Protein AF-A0A8J6Y0T7-F1 (afdb_monomer)

Secondary structure (DSSP, 8-state):
-HHHHHHHHHHHHHHHHHHHHHHHHHH-TTHHHHHHHHHHHHHHHHHHHHHSS-------S-------TTSPP-PPP-SEEEGGGS-TTTHHHHHHHHHHHHHHTT-SEEEEE---TTSHHHHHHHHHHTT-TTEEEEEEPPGGGTGGGEEEEEEPPP------

Foldseek 3Di:
DVVVVVVVVVVVLVVVCVVCVVVQVVVDDVVVVVVVVVVVVVVVVVVVVVVVPDPPDDDPDDDPDPPDPPDPDDDDQDLEDECPVDDLVCVLVVLLVSLVVCLVVVPQKHKYQQADPVCPSLVVSVVSLVPDPQFPDKDADPVVVHGSRMMMTGGDHDPPPPDD

Mean predicted aligned error: 17.26 Å

Solvent-accessible surface area (backbone atoms only — not comparable to full-atom values): 9998 Å² total; per-residue (Å²): 116,73,67,59,59,56,53,56,55,55,51,54,53,55,49,51,52,61,70,45,48,73,62,44,72,77,73,41,80,72,66,52,55,59,55,53,52,51,52,50,51,54,50,51,51,53,50,49,65,65,62,74,73,68,85,82,72,89,75,92,70,93,78,98,74,79,77,58,90,84,57,82,80,79,78,78,87,62,62,53,48,70,49,78,84,49,59,82,85,51,45,64,61,52,51,52,56,49,52,55,53,35,37,72,74,62,44,54,56,37,36,45,31,47,47,50,88,93,40,67,57,42,54,52,51,52,57,50,51,77,70,36,88,58,44,76,50,70,48,64,24,56,76,93,72,48,16,73,19,16,38,33,36,31,40,46,80,66,84,76,80,81,78,126

Nearest PDB structures (foldseek):
  4od6-assembly1_A  TM=9.409E-01  e=3.134E-08  Deinococcus radiodurans R1 = ATCC 13939 = DSM 20539
  2zqe-assembly1_A  TM=9.532E-01  e=7.141E-08  Thermus thermophilus HB8
  8r55-assembly1_z  TM=8.138E-01  e=7.599E-06  Bacillus subtilis
  7qgr-assembly1_v  TM=9.128E-01  e=9.277E-04  Escherichia coli
  8qpp-assembly1_W  TM=7.603E-01  e=8.396E-05  Bacillus subtilis

Radius of gyration: 31.5 Å; Cα contacts (8 Å, |Δi|>4): 145; chains: 1; bounding box: 65×53×76 Å

Sequence (164 aa):
MRFAYVATKAGVFVIAAIATWPLARVIGPNAWIGLGVFGLVLTVLTVSVLSAGSTTVTKEAEDEDEPDPTQPFKIEVEDSIDLHSFPPRDVPDVVDAYLEEAVEKGFSEVRLIHGRGIGVQRDRVQNLLARHSLVSGFHDAPPDRGGWGATVAYLKPRPTNSHE

pLDDT: mean 78.9, std 18.77, range [36.12, 98.75]

Structure (mmCIF, N/CA/C/O backbone):
data_AF-A0A8J6Y0T7-F1
#
_entry.id   AF-A0A8J6Y0T7-F1
#
loop_
_atom_site.group_PDB
_atom_site.id
_atom_site.type_symbol
_atom_site.label_atom_id
_atom_site.label_alt_id
_atom_site.label_comp_id
_atom_site.label_asym_id
_atom_site.label_entity_id
_atom_site.label_seq_id
_atom_site.pdbx_PDB_ins_code
_atom_site.Cartn_x
_atom_site.Cartn_y
_atom_site.Cartn_z
_atom_site.occupancy
_atom_site.B_iso_or_equiv
_atom_site.auth_seq_id
_atom_site.auth_comp_id
_atom_site.auth_asym_id
_atom_site.auth_atom_id
_atom_site.pdbx_PDB_model_num
ATOM 1 N N . MET A 1 1 ? 38.931 24.389 -4.873 1.00 51.47 1 MET A N 1
ATOM 2 C CA . MET A 1 1 ? 38.390 23.664 -6.052 1.00 51.47 1 MET A CA 1
ATOM 3 C C . MET A 1 1 ? 37.942 24.583 -7.199 1.00 51.47 1 MET A C 1
ATOM 5 O O . MET A 1 1 ? 38.201 24.242 -8.342 1.00 51.47 1 MET A O 1
ATOM 9 N N . ARG A 1 2 ? 37.352 25.765 -6.945 1.00 54.34 2 ARG A N 1
ATOM 10 C CA . ARG A 1 2 ? 36.848 26.679 -8.000 1.00 54.34 2 ARG A CA 1
ATOM 11 C C . ARG A 1 2 ? 37.927 27.370 -8.863 1.00 54.34 2 ARG A C 1
ATOM 13 O O . ARG A 1 2 ? 37.712 27.556 -10.052 1.00 54.34 2 ARG A O 1
ATOM 20 N N . PHE A 1 3 ? 39.109 27.667 -8.312 1.00 50.94 3 PHE A N 1
ATOM 21 C CA . PHE A 1 3 ? 40.216 28.281 -9.071 1.00 50.94 3 PHE A CA 1
ATOM 22 C C . PHE A 1 3 ? 40.904 27.325 -10.059 1.00 50.94 3 PHE A C 1
ATOM 24 O O . PHE A 1 3 ? 41.333 27.749 -11.129 1.00 50.94 3 PHE A O 1
ATOM 31 N N . ALA A 1 4 ? 40.961 26.029 -9.735 1.00 48.97 4 ALA A N 1
ATOM 32 C CA . ALA A 1 4 ? 41.572 25.025 -10.605 1.00 48.97 4 ALA A CA 1
ATOM 33 C C . ALA A 1 4 ? 40.788 24.873 -11.921 1.00 48.97 4 ALA A C 1
ATOM 35 O O . ALA A 1 4 ? 41.386 24.843 -12.988 1.00 48.97 4 ALA A O 1
ATOM 36 N N . TYR A 1 5 ? 39.452 24.889 -11.856 1.00 56.59 5 TYR A N 1
ATOM 37 C CA . TYR A 1 5 ? 38.584 24.750 -13.030 1.00 56.59 5 TYR A CA 1
ATOM 38 C C . TYR A 1 5 ? 38.702 25.927 -14.015 1.00 56.59 5 TYR A C 1
ATOM 40 O O . TYR A 1 5 ? 38.732 25.726 -15.230 1.00 56.59 5 TYR A O 1
ATOM 48 N N . VAL A 1 6 ? 38.831 27.156 -13.502 1.00 56.41 6 VAL A N 1
ATOM 49 C CA . VAL A 1 6 ? 39.015 28.361 -14.331 1.00 56.41 6 VAL A CA 1
ATOM 50 C C . VAL A 1 6 ? 40.392 28.357 -15.010 1.00 56.41 6 VAL A C 1
ATOM 52 O O . VAL A 1 6 ? 40.488 28.659 -16.201 1.00 56.41 6 VAL A O 1
ATOM 55 N N . ALA A 1 7 ? 41.443 27.937 -14.297 1.00 56.91 7 ALA A N 1
ATOM 56 C CA . ALA A 1 7 ? 42.800 27.859 -14.840 1.00 56.91 7 ALA A CA 1
ATOM 57 C C . ALA A 1 7 ? 42.941 26.787 -15.937 1.00 56.91 7 ALA A C 1
ATOM 59 O O . ALA A 1 7 ? 43.551 27.045 -16.977 1.00 56.91 7 ALA A O 1
ATOM 60 N N . THR A 1 8 ? 42.325 25.610 -15.761 1.00 53.34 8 THR A N 1
ATOM 61 C CA . THR A 1 8 ? 42.356 24.540 -16.773 1.00 53.34 8 THR A CA 1
ATOM 62 C C . THR A 1 8 ? 41.663 24.966 -18.068 1.00 53.34 8 THR A C 1
ATOM 64 O O . THR A 1 8 ? 42.164 24.687 -19.156 1.00 53.34 8 THR A O 1
ATOM 67 N N . LYS A 1 9 ? 40.544 25.698 -17.980 1.00 56.81 9 LYS A N 1
ATOM 68 C CA . LYS A 1 9 ? 39.782 26.13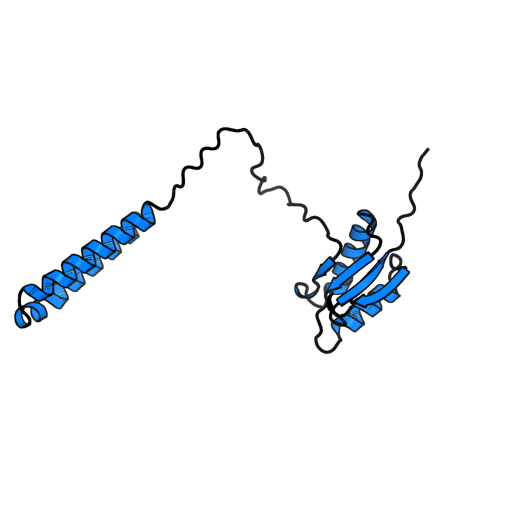1 -19.159 1.00 56.81 9 LYS A CA 1
ATOM 69 C C . LYS A 1 9 ? 40.528 27.204 -19.963 1.00 56.81 9 LYS A C 1
ATOM 71 O O . LYS A 1 9 ? 40.581 27.107 -21.184 1.00 56.81 9 LYS A O 1
ATOM 76 N N . ALA A 1 10 ? 41.172 28.168 -19.299 1.00 59.16 10 ALA A N 1
ATOM 77 C CA . ALA A 1 10 ? 41.989 29.186 -19.968 1.00 59.16 10 ALA A CA 1
ATOM 78 C C . ALA A 1 10 ? 43.212 28.583 -20.688 1.00 59.16 10 ALA A C 1
ATOM 80 O O . ALA A 1 10 ? 43.513 28.965 -21.819 1.00 59.16 10 ALA A O 1
ATOM 81 N N . GLY A 1 11 ? 43.870 27.588 -20.078 1.00 64.12 11 GLY A N 1
ATOM 82 C CA . GLY A 1 11 ? 45.015 26.899 -20.682 1.00 64.12 11 GLY A CA 1
ATOM 83 C C . GLY A 1 11 ? 44.676 26.176 -21.991 1.00 64.12 11 GLY A C 1
ATOM 84 O O . GLY A 1 11 ? 45.433 26.262 -22.957 1.00 64.12 11 GLY A O 1
ATOM 85 N N . VAL A 1 12 ? 43.505 25.532 -22.068 1.00 65.69 12 VAL A N 1
ATOM 86 C CA . VAL A 1 12 ? 43.047 24.826 -23.281 1.00 65.69 12 VAL A CA 1
ATOM 87 C C . VAL A 1 12 ? 42.826 25.790 -24.453 1.00 65.69 12 VAL A C 1
ATOM 89 O O . VAL A 1 12 ? 43.195 25.470 -25.582 1.00 65.69 12 VAL A O 1
ATOM 92 N N . PHE A 1 13 ? 42.299 26.993 -24.201 1.00 65.06 13 PHE A N 1
ATOM 93 C CA . PHE A 1 13 ? 42.104 28.001 -25.250 1.00 65.06 13 PHE A CA 1
ATOM 94 C C . PHE A 1 13 ? 43.424 28.568 -25.784 1.00 65.06 13 PHE A C 1
ATOM 96 O O . PHE A 1 13 ? 43.551 28.765 -26.992 1.00 65.06 13 PHE A O 1
ATOM 103 N N . VAL A 1 14 ? 44.423 28.779 -24.920 1.00 70.12 14 VAL A N 1
ATOM 104 C CA . VAL A 1 14 ? 45.756 29.239 -25.349 1.00 70.12 14 VAL A CA 1
ATOM 105 C C . VAL A 1 14 ? 46.432 28.190 -26.235 1.00 70.12 14 VAL A C 1
ATOM 107 O O . VAL A 1 14 ? 46.963 28.526 -27.293 1.00 70.12 14 VAL A O 1
ATOM 110 N N . ILE A 1 15 ? 46.353 26.909 -25.859 1.00 69.62 15 ILE A N 1
ATO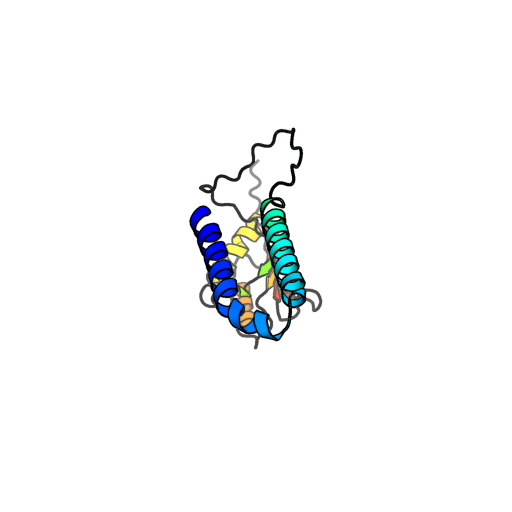M 111 C CA . ILE A 1 15 ? 46.925 25.807 -26.647 1.00 69.62 15 ILE A CA 1
ATOM 112 C C . ILE A 1 15 ? 46.207 25.667 -27.997 1.00 69.62 15 ILE A C 1
ATOM 114 O O . ILE 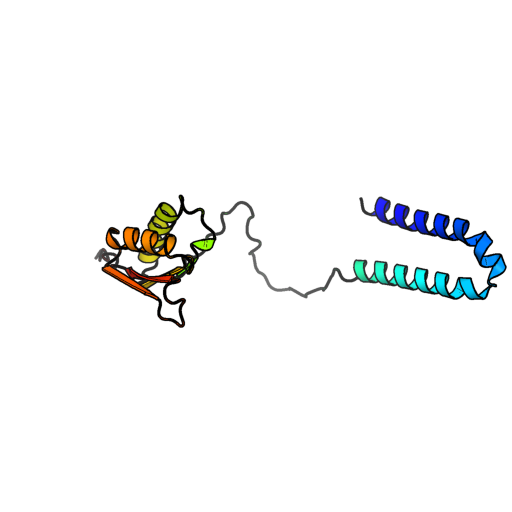A 1 15 ? 46.868 25.551 -29.028 1.00 69.62 15 ILE A O 1
ATOM 118 N N . ALA A 1 16 ? 44.872 25.738 -28.018 1.00 63.50 16 ALA A N 1
ATOM 119 C CA . ALA A 1 16 ? 44.092 25.680 -29.253 1.00 63.50 16 ALA A CA 1
ATOM 120 C C . ALA A 1 16 ? 44.401 26.856 -30.197 1.00 63.50 16 ALA A C 1
ATOM 122 O O . ALA A 1 16 ? 44.538 26.649 -31.404 1.00 63.50 16 ALA A O 1
ATOM 123 N N . ALA A 1 17 ? 44.574 28.070 -29.664 1.00 64.94 17 ALA A N 1
ATOM 124 C CA . ALA A 1 17 ? 44.943 29.252 -30.445 1.00 64.94 17 ALA A CA 1
ATOM 125 C C . ALA A 1 17 ? 46.340 29.120 -31.076 1.00 64.94 17 ALA A C 1
ATOM 127 O O . ALA A 1 17 ? 46.516 29.423 -32.254 1.00 64.94 17 ALA A O 1
ATOM 128 N N . ILE A 1 18 ? 47.326 28.611 -30.329 1.00 71.56 18 ILE A N 1
ATOM 129 C CA . ILE A 1 18 ? 48.682 28.374 -30.852 1.00 71.56 18 ILE A CA 1
ATOM 130 C C . ILE A 1 18 ? 48.675 27.256 -31.905 1.00 71.56 18 ILE A C 1
ATOM 132 O O . ILE A 1 18 ? 49.281 27.409 -32.964 1.00 71.56 18 ILE A O 1
ATOM 136 N N . ALA A 1 19 ? 47.965 26.152 -31.650 1.00 69.06 19 ALA A N 1
ATOM 137 C CA . ALA A 1 19 ? 47.915 25.000 -32.553 1.00 69.06 19 ALA A CA 1
ATOM 138 C C . ALA A 1 19 ? 47.240 25.322 -33.898 1.00 69.06 19 ALA A C 1
ATOM 140 O O . ALA A 1 19 ? 47.622 24.783 -34.935 1.00 69.06 19 ALA A O 1
ATOM 141 N N . THR A 1 20 ? 46.256 26.223 -33.895 1.00 61.72 20 THR A N 1
ATOM 142 C CA . THR A 1 20 ? 45.524 26.645 -35.102 1.00 61.72 20 THR A CA 1
ATOM 143 C C . THR A 1 20 ? 46.135 27.863 -35.806 1.00 61.72 20 THR A C 1
ATOM 145 O O . THR A 1 20 ? 45.785 28.142 -36.955 1.00 61.72 20 THR A O 1
ATOM 148 N N . TRP A 1 21 ? 47.106 28.547 -35.187 1.00 63.62 21 TRP A N 1
ATOM 149 C CA . TRP A 1 21 ? 47.799 29.719 -35.745 1.00 63.62 21 TRP A CA 1
ATOM 150 C C . TRP A 1 21 ? 48.393 29.500 -37.155 1.00 63.62 21 TRP A C 1
ATOM 152 O O . TRP A 1 21 ? 48.241 30.381 -38.008 1.00 63.62 21 TRP A O 1
ATOM 162 N N . PRO A 1 22 ? 49.053 28.363 -37.470 1.00 68.81 22 PRO A N 1
ATOM 163 C CA . PRO A 1 22 ? 49.621 28.136 -38.802 1.00 68.81 22 PRO A CA 1
ATOM 164 C C . PRO A 1 22 ? 48.542 27.986 -39.880 1.00 68.81 22 PRO A C 1
ATOM 166 O O . PRO A 1 22 ? 48.727 28.440 -41.006 1.00 68.81 22 PRO A O 1
ATOM 169 N N . LEU A 1 23 ? 47.396 27.400 -39.521 1.00 58.66 23 LEU A N 1
ATOM 170 C CA . LEU A 1 23 ? 46.268 27.174 -40.425 1.00 58.66 23 LEU A CA 1
ATOM 171 C C . LEU A 1 23 ? 45.542 28.487 -40.752 1.00 58.66 23 LEU A C 1
ATOM 173 O O . LEU A 1 23 ? 45.104 28.707 -41.880 1.00 58.66 23 LEU A O 1
ATOM 177 N N . ALA A 1 24 ? 45.494 29.415 -39.796 1.00 58.41 24 ALA A N 1
ATOM 178 C CA . ALA A 1 24 ? 44.864 30.714 -39.985 1.00 58.41 24 ALA A CA 1
ATOM 179 C C . ALA A 1 24 ? 45.656 31.662 -40.910 1.00 58.41 24 ALA A C 1
ATOM 181 O O . ALA A 1 24 ? 45.068 32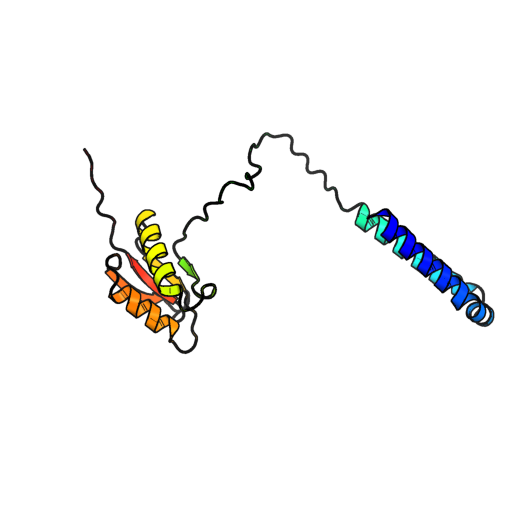.564 -41.508 1.00 58.41 24 ALA A O 1
ATOM 182 N N . ARG A 1 25 ? 46.967 31.429 -41.104 1.00 65.38 25 ARG A N 1
ATOM 183 C CA . ARG A 1 25 ? 47.772 32.154 -42.108 1.00 65.38 25 ARG A CA 1
ATOM 184 C C . ARG A 1 25 ? 47.332 31.885 -43.552 1.00 65.38 25 ARG A C 1
ATOM 186 O O . ARG A 1 25 ? 47.600 32.719 -44.408 1.00 65.38 25 ARG A O 1
ATOM 193 N N . VAL A 1 26 ? 46.655 30.765 -43.815 1.00 66.19 26 VAL A N 1
ATOM 194 C CA . VAL A 1 26 ? 46.194 30.369 -45.160 1.00 66.19 26 VAL A CA 1
ATOM 195 C C . VAL A 1 26 ? 44.791 30.912 -45.475 1.00 66.19 26 VAL A C 1
ATOM 197 O O . VAL A 1 26 ? 44.474 31.158 -46.633 1.00 66.19 26 VAL A O 1
ATOM 200 N N . ILE A 1 27 ? 43.956 31.136 -44.453 1.00 62.22 27 ILE A N 1
ATOM 201 C CA . ILE A 1 27 ? 42.516 31.445 -44.596 1.00 62.22 27 ILE A CA 1
ATOM 202 C C . ILE A 1 27 ? 42.226 32.959 -44.466 1.00 62.22 27 ILE A C 1
ATOM 204 O O . ILE A 1 27 ? 41.168 33.440 -44.866 1.00 62.22 27 ILE A O 1
ATOM 208 N N . GLY A 1 28 ? 43.193 33.737 -43.972 1.00 65.00 28 GLY A N 1
ATOM 209 C CA . GLY A 1 28 ? 43.122 35.197 -43.888 1.00 65.00 28 GLY A CA 1
ATOM 210 C C . GLY A 1 28 ? 42.556 35.731 -42.558 1.00 65.00 28 GLY A C 1
ATOM 211 O O . GLY A 1 28 ? 41.968 34.982 -41.773 1.00 65.00 28 GLY A O 1
ATOM 212 N N . PRO A 1 29 ? 42.727 37.041 -42.276 1.00 62.00 29 PRO A N 1
ATOM 213 C CA . PRO A 1 29 ? 42.523 37.628 -40.941 1.00 62.00 29 PRO A CA 1
ATOM 214 C C . PRO A 1 29 ? 41.093 37.498 -40.397 1.00 62.00 29 PRO A C 1
ATOM 216 O O . PRO A 1 29 ? 40.880 37.466 -39.187 1.00 62.00 29 PRO A O 1
ATOM 219 N N . ASN A 1 30 ? 40.105 37.370 -41.286 1.00 59.41 30 ASN A N 1
ATOM 220 C CA . ASN A 1 30 ? 38.687 37.310 -40.927 1.00 59.41 30 ASN A CA 1
ATOM 221 C C . ASN A 1 30 ? 38.299 36.004 -40.209 1.00 59.41 30 ASN A C 1
ATOM 223 O O . ASN A 1 30 ? 37.281 35.971 -39.520 1.00 59.41 30 ASN A O 1
ATOM 227 N N . ALA A 1 31 ? 39.124 34.950 -40.296 1.00 61.81 31 ALA A N 1
ATOM 228 C CA . ALA A 1 31 ? 38.912 33.695 -39.567 1.00 61.81 31 ALA A CA 1
ATOM 229 C C . ALA A 1 31 ? 38.997 33.866 -38.034 1.00 61.81 31 ALA A C 1
ATOM 231 O O . ALA A 1 31 ? 38.457 33.058 -37.281 1.00 61.81 31 ALA A O 1
ATOM 232 N N . TRP A 1 32 ? 39.638 34.940 -37.561 1.00 59.12 32 TRP A N 1
ATOM 233 C CA . TRP A 1 32 ? 39.851 35.206 -36.136 1.00 59.12 32 TRP A CA 1
ATOM 234 C C . TRP A 1 32 ? 38.646 35.887 -35.483 1.00 59.12 32 TRP A C 1
ATOM 236 O O . TRP A 1 32 ? 38.460 35.790 -34.271 1.00 59.12 32 TRP A O 1
ATOM 246 N N . ILE A 1 33 ? 37.790 36.527 -36.286 1.00 64.31 33 ILE A N 1
ATOM 247 C CA . ILE A 1 33 ? 36.599 37.238 -35.810 1.00 64.31 33 ILE A CA 1
ATOM 248 C C . ILE A 1 33 ? 35.605 36.235 -35.209 1.00 64.31 33 ILE A C 1
ATOM 250 O O . ILE A 1 33 ? 35.088 36.459 -34.118 1.00 64.31 33 ILE A O 1
ATOM 254 N N . GLY A 1 34 ? 35.412 35.080 -35.857 1.00 62.56 34 GLY A N 1
ATOM 255 C CA . GLY A 1 34 ? 34.534 34.019 -35.352 1.00 62.56 34 GLY A CA 1
ATOM 256 C C . GLY A 1 34 ? 35.023 33.406 -34.037 1.00 62.56 34 GLY A C 1
ATOM 257 O O . GLY A 1 34 ? 34.226 33.203 -33.125 1.00 62.56 34 GLY A O 1
ATOM 258 N N . LEU A 1 35 ? 36.333 33.173 -33.900 1.00 63.47 35 LEU A N 1
ATOM 259 C CA . LEU A 1 35 ? 36.917 32.604 -32.681 1.00 63.47 35 LEU A CA 1
ATOM 260 C C . LEU A 1 35 ? 36.880 33.597 -31.509 1.00 63.47 35 LEU A C 1
ATOM 262 O O . LEU A 1 35 ? 36.574 33.207 -30.382 1.00 63.47 35 LEU A O 1
ATOM 266 N N . GLY A 1 36 ? 37.137 34.881 -31.777 1.00 69.06 36 GLY A N 1
ATOM 267 C CA . GLY A 1 36 ? 37.031 35.947 -30.781 1.00 69.06 36 GLY A CA 1
ATOM 268 C C . GLY A 1 36 ? 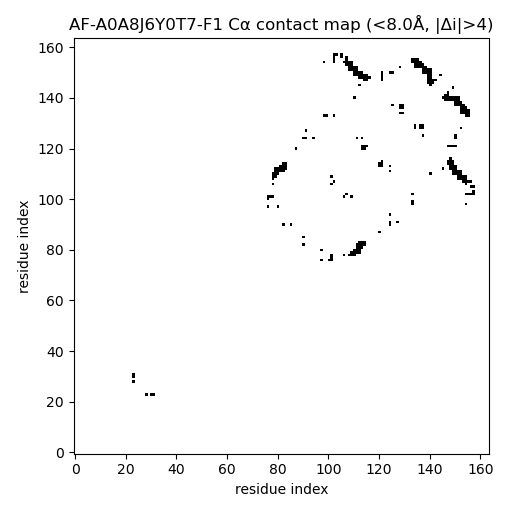35.600 36.124 -30.268 1.00 69.06 36 GLY A C 1
ATOM 269 O O . GLY A 1 36 ? 35.380 36.167 -29.058 1.00 69.06 36 GLY A O 1
ATOM 270 N N . VAL A 1 37 ? 34.616 36.141 -31.175 1.00 73.31 37 VAL A N 1
ATOM 271 C CA . VAL A 1 37 ? 33.191 36.217 -30.812 1.00 73.31 37 VAL A CA 1
ATOM 272 C C . VAL A 1 37 ? 32.756 34.962 -30.053 1.00 73.31 37 VAL A C 1
ATOM 274 O O . VAL A 1 37 ? 32.100 35.075 -29.021 1.00 73.31 37 VAL A O 1
ATOM 277 N N . PHE A 1 38 ? 33.174 33.772 -30.491 1.00 69.75 38 PHE A N 1
ATOM 278 C CA . PHE A 1 38 ? 32.856 32.516 -29.809 1.00 69.75 38 PHE A CA 1
ATOM 279 C C . PHE A 1 38 ? 33.433 32.465 -28.385 1.00 69.75 38 PHE A C 1
ATOM 281 O O . PHE A 1 38 ? 32.725 32.104 -27.446 1.00 69.75 38 PHE A O 1
ATOM 288 N N . GLY A 1 39 ? 34.686 32.893 -28.195 1.00 72.25 39 GLY A N 1
ATOM 289 C CA . GLY A 1 39 ? 35.315 32.984 -26.874 1.00 72.25 39 GLY A CA 1
ATOM 290 C C . GLY A 1 39 ? 34.630 33.992 -25.945 1.00 72.25 39 GLY A C 1
ATOM 291 O O . GLY A 1 39 ? 34.422 33.700 -24.763 1.00 72.25 39 GLY A O 1
ATOM 292 N N . LEU A 1 40 ? 34.214 35.149 -26.472 1.00 74.06 40 LEU A N 1
ATOM 293 C CA . LEU A 1 40 ? 33.480 36.164 -25.711 1.00 74.06 40 LEU A CA 1
ATOM 294 C C . LEU A 1 40 ? 32.099 35.655 -25.280 1.00 74.06 40 LEU A C 1
ATOM 296 O O . LEU A 1 40 ? 31.758 35.754 -24.103 1.00 74.06 40 LEU A O 1
ATOM 300 N N . VAL A 1 41 ? 31.349 35.030 -26.191 1.00 76.94 41 VAL A N 1
ATOM 301 C CA . VAL A 1 41 ? 30.048 34.412 -25.886 1.00 76.94 41 VAL A CA 1
ATOM 302 C C . VAL A 1 41 ? 30.193 33.367 -24.783 1.00 76.94 41 VAL A C 1
ATOM 304 O O . VAL A 1 41 ? 29.438 33.393 -23.818 1.00 76.94 41 VAL A O 1
ATOM 307 N N . LEU A 1 42 ? 31.195 32.491 -24.864 1.00 68.81 42 LEU A N 1
ATOM 308 C CA . LEU A 1 42 ? 31.401 31.421 -23.883 1.00 68.81 42 LEU A CA 1
ATOM 309 C C . LEU A 1 42 ? 31.820 31.960 -22.504 1.00 68.81 42 LEU A C 1
ATOM 311 O O . LEU A 1 42 ? 31.443 31.399 -21.470 1.00 68.81 42 LEU A O 1
ATOM 315 N N . THR A 1 43 ? 32.556 33.073 -22.482 1.00 69.88 43 THR A N 1
ATOM 316 C CA . THR A 1 43 ? 32.928 33.784 -21.251 1.00 69.88 43 THR A CA 1
ATOM 317 C C . THR A 1 43 ? 31.706 34.427 -20.603 1.00 69.88 43 THR A C 1
ATOM 319 O O . THR A 1 43 ? 31.454 34.191 -19.423 1.00 69.88 43 THR A O 1
ATOM 322 N N . VAL A 1 44 ? 30.899 35.158 -21.379 1.00 78.00 44 VAL A N 1
ATOM 323 C CA . VAL A 1 44 ? 29.646 35.765 -20.906 1.00 78.00 44 VAL A CA 1
ATOM 324 C C . VAL A 1 44 ? 28.697 34.692 -20.379 1.00 78.00 44 VAL A C 1
ATOM 326 O O . VAL A 1 44 ? 28.187 34.830 -19.274 1.00 78.00 44 VAL A O 1
ATOM 329 N N . LEU A 1 45 ? 28.542 33.573 -21.091 1.00 66.69 45 LEU A N 1
ATOM 330 C CA . LEU A 1 45 ? 27.687 32.462 -20.663 1.00 66.69 45 LEU A CA 1
ATOM 331 C C . LEU A 1 45 ? 28.160 31.847 -19.337 1.00 66.69 45 LEU A C 1
ATOM 333 O O . LEU A 1 45 ? 27.351 31.522 -18.474 1.00 66.69 45 LEU A O 1
ATOM 337 N N . THR A 1 46 ? 29.478 31.734 -19.143 1.00 68.94 46 THR A N 1
ATOM 338 C CA . THR A 1 46 ? 30.061 31.242 -17.885 1.00 68.94 46 THR A CA 1
ATOM 339 C C . THR A 1 46 ? 29.794 32.216 -16.729 1.00 68.94 46 THR A C 1
ATOM 341 O O . THR A 1 46 ? 29.474 31.776 -15.627 1.00 68.94 46 THR A O 1
ATOM 344 N N . VAL A 1 47 ? 29.872 33.529 -16.975 1.00 70.38 47 VAL A N 1
ATOM 345 C CA . VAL A 1 47 ? 29.538 34.567 -15.983 1.00 70.38 47 VAL A CA 1
ATOM 346 C C . VAL A 1 47 ? 28.037 34.583 -15.675 1.00 70.38 47 VAL A C 1
ATOM 348 O O . VAL A 1 47 ? 27.666 34.661 -14.509 1.00 70.38 47 VAL A O 1
ATOM 351 N N . SER A 1 48 ? 27.165 34.429 -16.675 1.00 65.75 48 SER A N 1
ATOM 352 C CA . SER A 1 48 ? 25.712 34.341 -16.476 1.00 65.75 48 SER A CA 1
ATOM 353 C C . SER A 1 48 ? 25.311 33.120 -15.647 1.00 65.75 48 SER A C 1
ATOM 355 O O . SER A 1 48 ? 24.476 33.246 -14.760 1.00 65.75 48 SER A O 1
ATOM 357 N N . VAL A 1 49 ? 25.946 31.964 -15.862 1.00 64.94 49 VAL A N 1
ATOM 358 C CA . VAL A 1 49 ? 25.726 30.754 -15.046 1.00 64.94 49 VAL A CA 1
ATOM 359 C C . VAL A 1 49 ? 26.209 30.940 -13.601 1.00 64.94 49 VAL A C 1
ATOM 361 O O . VAL A 1 49 ? 25.615 30.383 -12.684 1.00 64.94 49 VAL A O 1
ATOM 364 N N . LEU A 1 50 ? 27.248 31.750 -13.373 1.00 62.16 50 LEU A N 1
ATOM 365 C CA . LEU A 1 50 ? 27.719 32.101 -12.026 1.00 62.16 50 LEU A CA 1
ATOM 366 C C . LEU A 1 50 ? 26.855 33.178 -11.347 1.00 62.16 50 LEU A C 1
ATOM 368 O O . LEU A 1 50 ? 26.763 33.190 -10.124 1.00 62.16 50 LEU A O 1
ATOM 372 N N . SER A 1 51 ? 26.225 34.067 -12.121 1.00 54.09 51 S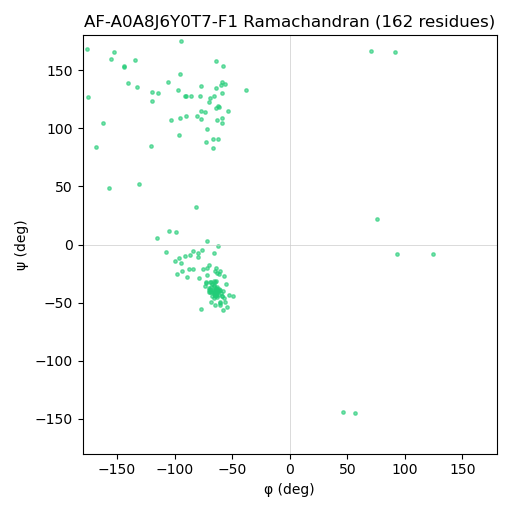ER A N 1
ATOM 373 C CA . SER A 1 51 ? 25.369 35.147 -11.612 1.00 54.09 51 SER A CA 1
ATOM 374 C C . SER A 1 51 ? 23.910 34.723 -11.407 1.00 54.09 51 SER A C 1
ATOM 376 O O . SER A 1 51 ? 23.206 35.362 -10.631 1.00 54.09 51 SER A O 1
ATOM 378 N N . ALA A 1 52 ? 23.448 33.651 -12.056 1.00 50.88 52 ALA A N 1
ATOM 379 C CA . ALA A 1 52 ? 22.085 33.117 -11.934 1.00 50.88 52 ALA A CA 1
ATOM 380 C C . ALA A 1 52 ? 21.883 32.233 -10.684 1.00 50.88 52 ALA A C 1
ATOM 382 O O . ALA A 1 52 ? 21.104 31.284 -10.696 1.00 50.88 52 ALA A O 1
ATOM 383 N N . GLY A 1 53 ? 22.595 32.548 -9.603 1.00 53.00 53 GLY A N 1
ATOM 384 C CA . GLY A 1 53 ? 22.519 31.869 -8.314 1.00 53.00 53 GLY A CA 1
ATOM 385 C C . GLY A 1 53 ? 22.361 32.859 -7.167 1.00 53.00 53 GLY A C 1
ATOM 386 O O . GLY A 1 53 ? 23.162 32.837 -6.244 1.00 53.00 53 GLY A O 1
ATOM 387 N N . SER A 1 54 ? 21.385 33.764 -7.256 1.00 40.84 54 SER A N 1
ATOM 388 C CA . SER A 1 54 ? 20.773 34.421 -6.095 1.00 40.84 54 SER A CA 1
ATOM 389 C C . SER A 1 54 ? 19.522 35.165 -6.554 1.00 40.84 54 SER A C 1
ATOM 391 O O . SER A 1 54 ? 19.549 36.353 -6.872 1.00 40.84 54 SER A O 1
ATOM 393 N N . THR A 1 55 ? 18.405 34.447 -6.643 1.00 36.12 55 THR A N 1
ATOM 394 C CA . THR A 1 55 ? 17.102 35.098 -6.542 1.00 36.12 55 THR A CA 1
ATOM 395 C C . THR A 1 55 ? 16.958 35.494 -5.080 1.00 36.12 55 THR A C 1
ATOM 397 O O . THR A 1 55 ? 16.657 34.661 -4.231 1.00 36.12 55 THR A O 1
ATOM 400 N N . THR A 1 56 ? 17.235 36.759 -4.779 1.00 40.78 56 THR A N 1
ATOM 401 C CA . THR A 1 56 ? 16.847 37.388 -3.519 1.00 40.78 56 THR A CA 1
ATOM 402 C C . THR A 1 56 ? 15.324 37.386 -3.444 1.00 40.78 56 THR A C 1
ATOM 404 O O . THR A 1 56 ? 14.664 38.295 -3.946 1.00 40.78 56 THR A O 1
ATOM 407 N N . VAL A 1 57 ? 14.769 36.327 -2.859 1.00 41.75 57 VAL A N 1
ATOM 408 C CA . VAL A 1 57 ? 13.443 36.358 -2.251 1.00 41.75 57 VAL A CA 1
ATOM 409 C C . VAL A 1 57 ? 13.605 37.150 -0.960 1.00 41.75 57 VAL A C 1
ATOM 411 O O . VAL A 1 57 ? 14.321 36.741 -0.050 1.00 41.75 57 VAL A O 1
ATOM 414 N N . THR A 1 58 ? 12.978 38.318 -0.905 1.00 45.47 58 THR A N 1
ATOM 415 C CA . THR A 1 58 ? 12.687 39.029 0.339 1.00 45.47 58 THR A CA 1
ATOM 416 C C . THR A 1 58 ? 11.835 38.116 1.222 1.00 45.47 58 THR A C 1
ATOM 418 O O . THR A 1 58 ? 10.652 37.933 0.947 1.00 45.47 58 THR A O 1
ATOM 421 N N . LYS A 1 59 ? 12.431 37.530 2.266 1.00 39.25 59 LYS A N 1
ATOM 422 C CA . LYS A 1 59 ? 11.709 36.914 3.388 1.00 39.25 59 LYS A CA 1
ATOM 423 C C . LYS A 1 59 ? 12.122 37.634 4.672 1.00 39.25 59 LYS A C 1
ATOM 425 O O . LYS A 1 59 ? 13.047 37.228 5.360 1.00 39.25 59 LYS A O 1
ATOM 430 N N . GLU A 1 60 ? 11.441 38.744 4.942 1.00 49.34 60 GLU A N 1
ATOM 431 C CA . GLU A 1 60 ? 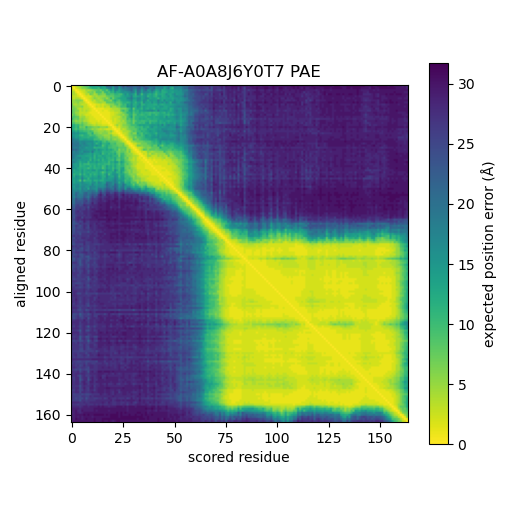11.183 39.201 6.307 1.00 49.34 60 GLU A CA 1
ATOM 432 C C . GLU A 1 60 ? 9.790 38.686 6.676 1.00 49.34 60 GLU A C 1
ATOM 434 O O . GLU A 1 60 ? 8.782 39.272 6.290 1.00 49.34 60 GLU A O 1
ATOM 439 N N . ALA A 1 61 ? 9.759 37.527 7.325 1.00 51.75 61 ALA A N 1
ATOM 440 C CA . ALA A 1 61 ? 8.725 37.067 8.246 1.00 51.75 61 ALA A CA 1
ATOM 441 C C . ALA A 1 61 ? 9.228 35.734 8.817 1.00 51.75 61 ALA A C 1
ATOM 443 O O . ALA A 1 61 ? 9.663 34.857 8.067 1.00 51.75 61 ALA A O 1
ATOM 444 N N . GLU A 1 62 ? 9.244 35.678 10.141 1.00 60.25 62 GLU A N 1
ATOM 445 C CA . GLU A 1 62 ? 9.571 34.560 11.025 1.00 60.25 62 GLU A CA 1
ATOM 446 C C . GLU A 1 62 ? 9.057 33.217 10.480 1.00 60.25 62 GLU A C 1
ATOM 448 O O . GLU A 1 62 ? 7.913 33.161 10.058 1.00 60.25 62 GLU A O 1
ATOM 453 N N . ASP A 1 63 ? 9.888 32.168 10.481 1.00 44.47 63 ASP A N 1
ATOM 454 C CA . ASP A 1 63 ? 9.460 30.759 10.510 1.00 44.47 63 ASP A CA 1
ATOM 455 C C . ASP A 1 63 ? 10.663 29.913 10.957 1.00 44.47 63 ASP A C 1
ATOM 457 O O . ASP A 1 63 ? 11.628 29.709 10.212 1.00 44.47 63 ASP A O 1
ATOM 461 N N . GLU A 1 64 ? 10.620 29.464 12.206 1.00 56.84 64 GLU A N 1
ATOM 462 C CA . GLU A 1 64 ? 11.485 28.418 12.740 1.00 56.84 64 GLU A CA 1
ATOM 463 C C . GLU A 1 64 ? 11.032 27.068 12.165 1.00 56.84 64 GLU A C 1
ATOM 465 O O . GLU A 1 64 ? 10.184 26.420 12.753 1.00 56.84 64 GLU A O 1
ATOM 470 N N . ASP A 1 65 ? 11.541 26.656 11.002 1.00 61.69 65 ASP A N 1
ATOM 471 C CA . ASP A 1 65 ? 11.256 25.323 10.435 1.00 61.69 65 ASP A CA 1
ATOM 472 C C . ASP A 1 65 ? 12.358 24.894 9.444 1.00 61.69 65 ASP A C 1
ATOM 474 O O . ASP A 1 65 ? 12.108 24.481 8.309 1.00 61.69 65 ASP A O 1
ATOM 478 N N . GLU A 1 66 ? 13.630 25.008 9.838 1.00 65.44 66 GLU A N 1
ATOM 479 C CA . GLU A 1 66 ? 14.668 24.212 9.172 1.00 65.44 66 GLU A CA 1
ATOM 480 C C . GLU A 1 66 ? 14.605 22.801 9.783 1.00 65.44 66 GLU A C 1
ATOM 482 O O . GLU A 1 66 ? 14.897 22.659 10.975 1.00 65.44 66 GLU A O 1
ATOM 487 N N . PRO A 1 67 ? 14.168 21.762 9.039 1.00 60.59 67 PRO A N 1
ATOM 488 C CA . PRO A 1 67 ? 13.990 20.437 9.611 1.00 60.59 67 PRO A CA 1
ATOM 489 C C . PRO A 1 67 ? 15.339 19.924 10.106 1.00 60.59 67 PRO A C 1
ATOM 491 O O . PRO A 1 67 ? 16.284 19.772 9.330 1.00 60.59 67 PRO A O 1
ATOM 494 N N . ASP A 1 68 ? 15.415 19.665 11.409 1.00 73.31 68 ASP A N 1
ATOM 495 C CA . ASP A 1 68 ? 16.581 19.079 12.055 1.00 73.31 68 ASP A CA 1
ATOM 496 C C . ASP A 1 68 ? 16.960 17.777 11.321 1.00 73.31 68 ASP A C 1
ATOM 498 O O . ASP A 1 68 ? 16.187 16.815 11.351 1.00 73.31 68 ASP A O 1
ATOM 502 N N . PRO A 1 69 ? 18.140 17.698 10.671 1.00 68.38 69 PRO A N 1
ATOM 503 C CA . PRO A 1 69 ? 18.536 16.531 9.885 1.00 68.38 69 PRO A CA 1
ATOM 504 C C . PRO A 1 69 ? 18.738 15.273 10.744 1.00 68.38 69 PRO A C 1
ATOM 506 O O . PRO A 1 69 ? 18.970 14.193 10.199 1.00 68.38 69 PRO A O 1
ATOM 509 N N . THR A 1 70 ? 18.688 15.402 12.074 1.00 76.56 70 THR A N 1
ATOM 510 C CA . THR A 1 70 ? 18.765 14.288 13.023 1.00 76.56 70 THR A CA 1
ATOM 511 C C . THR A 1 70 ? 17.401 13.790 13.501 1.00 76.56 70 THR A C 1
ATOM 513 O O . THR A 1 70 ? 17.329 12.694 14.063 1.00 76.56 70 THR A O 1
ATOM 516 N N . GLN A 1 71 ? 16.314 14.523 13.236 1.00 71.88 71 GLN A N 1
ATOM 517 C CA . GLN A 1 71 ? 14.967 14.051 13.533 1.00 71.88 71 GLN A CA 1
ATOM 518 C C . GLN A 1 71 ? 14.430 13.200 12.376 1.00 71.88 71 GLN A C 1
ATOM 520 O O . GLN A 1 71 ? 14.443 13.635 11.222 1.00 71.88 71 GLN A O 1
ATOM 525 N N . PRO A 1 72 ? 13.937 11.977 12.647 1.00 70.88 72 PRO A N 1
ATOM 526 C CA . PRO A 1 72 ? 13.277 11.188 11.622 1.00 70.88 72 PRO A CA 1
ATOM 527 C C . PRO A 1 72 ? 12.012 11.925 11.175 1.00 70.88 72 PRO A C 1
ATOM 529 O O . PRO A 1 72 ? 11.086 12.129 11.962 1.00 70.88 72 PRO A O 1
ATOM 532 N N . PHE A 1 73 ? 11.970 12.313 9.902 1.00 65.06 73 PHE A N 1
ATOM 533 C CA . PHE A 1 73 ? 10.756 12.830 9.288 1.00 65.06 73 PHE A CA 1
ATOM 534 C C . PHE A 1 73 ? 9.692 11.725 9.329 1.00 65.06 73 PHE A C 1
ATOM 536 O O . PHE A 1 73 ? 9.878 10.633 8.787 1.00 65.06 73 PHE A O 1
ATOM 543 N N . LYS A 1 74 ? 8.582 11.977 10.025 1.00 70.38 74 LYS A N 1
ATOM 544 C CA . LYS A 1 74 ? 7.446 11.054 10.037 1.00 70.38 74 LYS A CA 1
ATOM 545 C C . LYS A 1 74 ? 6.695 11.219 8.724 1.00 70.38 74 LYS A C 1
ATOM 547 O O . LYS A 1 74 ? 6.044 12.236 8.514 1.00 70.38 74 LYS A O 1
ATOM 552 N N . ILE A 1 75 ? 6.800 10.230 7.839 1.00 74.44 75 ILE A N 1
ATOM 553 C CA . ILE A 1 75 ? 5.928 10.157 6.666 1.00 74.44 75 ILE A CA 1
ATOM 554 C C . ILE A 1 75 ? 4.531 9.816 7.173 1.00 74.44 75 ILE A C 1
ATOM 556 O O . ILE A 1 75 ? 4.335 8.805 7.849 1.00 74.44 75 ILE A O 1
ATOM 560 N N . GLU A 1 76 ? 3.560 10.661 6.857 1.00 81.56 76 GLU A N 1
ATOM 561 C CA . GLU A 1 76 ? 2.176 10.354 7.163 1.00 81.56 76 GLU A CA 1
ATOM 562 C C . GLU A 1 76 ? 1.686 9.202 6.282 1.00 81.56 76 GLU A C 1
ATOM 564 O O . GLU A 1 76 ? 1.759 9.261 5.060 1.00 81.56 76 GLU A O 1
ATOM 569 N N . VAL A 1 77 ? 1.155 8.150 6.906 1.00 89.56 77 VAL A N 1
ATOM 570 C CA . VAL A 1 77 ? 0.445 7.089 6.184 1.00 89.56 77 VAL A CA 1
ATOM 571 C C . VAL A 1 77 ? -0.841 7.627 5.557 1.00 89.56 77 VAL A C 1
ATOM 573 O O . VAL A 1 77 ? -1.659 8.239 6.250 1.00 89.56 77 VAL A O 1
ATOM 576 N N . GLU A 1 78 ? -0.998 7.385 4.259 1.00 95.06 78 GLU A N 1
ATOM 577 C CA . GLU A 1 78 ? -2.178 7.713 3.457 1.00 95.06 78 GLU A CA 1
ATOM 578 C C . GLU A 1 78 ? -3.146 6.516 3.358 1.00 95.06 78 GLU A C 1
ATOM 580 O O . GLU A 1 78 ? -2.846 5.392 3.774 1.00 95.06 78 GLU A O 1
ATOM 585 N N . ASP A 1 79 ? -4.303 6.732 2.730 1.00 95.56 79 ASP A N 1
ATOM 586 C CA . ASP A 1 79 ? -5.310 5.697 2.447 1.00 95.56 79 ASP A CA 1
ATOM 587 C C . ASP A 1 79 ? -4.882 4.699 1.348 1.00 95.56 79 ASP A C 1
ATOM 589 O O . ASP A 1 79 ? -5.643 3.807 0.953 1.00 95.56 79 ASP A O 1
ATOM 593 N N . SER A 1 80 ? -3.656 4.826 0.832 1.00 97.38 80 SER A N 1
ATOM 594 C CA . SER A 1 80 ? -3.084 3.865 -0.098 1.00 97.38 80 SER A CA 1
ATOM 595 C C . SER A 1 80 ? -1.587 3.651 0.087 1.00 97.38 80 SER A C 1
ATOM 597 O O . SER A 1 80 ? -0.867 4.524 0.563 1.00 97.38 80 SER A O 1
ATOM 599 N N . ILE A 1 81 ? -1.124 2.466 -0.311 1.00 97.31 81 ILE A N 1
ATOM 600 C CA . ILE A 1 81 ? 0.292 2.093 -0.320 1.00 97.31 81 ILE A CA 1
ATOM 601 C C . ILE A 1 81 ? 0.666 1.453 -1.654 1.00 97.31 81 ILE A C 1
ATOM 603 O O . ILE A 1 81 ? -0.053 0.587 -2.165 1.00 97.31 81 ILE A O 1
ATOM 607 N N . ASP A 1 82 ? 1.809 1.865 -2.209 1.00 96.69 82 ASP A N 1
ATOM 608 C CA . ASP A 1 82 ? 2.384 1.247 -3.401 1.00 96.69 82 ASP A CA 1
ATOM 609 C C . ASP A 1 82 ? 3.424 0.181 -3.039 1.00 96.69 82 ASP A C 1
ATOM 611 O O . ASP A 1 82 ? 4.536 0.460 -2.588 1.00 96.69 82 ASP A O 1
ATOM 615 N N . LEU A 1 83 ? 3.049 -1.075 -3.265 1.00 96.75 83 LEU A N 1
ATOM 616 C CA . LEU A 1 83 ? 3.853 -2.254 -2.979 1.00 96.75 83 LEU A CA 1
ATOM 617 C C . LEU A 1 83 ? 4.916 -2.522 -4.058 1.00 96.75 83 LEU A C 1
ATOM 619 O O . LEU A 1 83 ? 5.780 -3.375 -3.855 1.00 96.75 83 LEU A O 1
ATOM 623 N N . HIS A 1 84 ? 4.917 -1.781 -5.176 1.00 92.12 84 HIS A N 1
ATOM 624 C CA . HIS A 1 84 ? 5.918 -1.923 -6.241 1.00 92.12 84 HIS A CA 1
ATOM 625 C C . HIS A 1 84 ? 7.352 -1.594 -5.789 1.00 92.12 84 HIS A C 1
ATOM 627 O O . HIS A 1 84 ? 8.320 -2.071 -6.382 1.00 92.12 84 HIS A O 1
ATOM 633 N N . SER A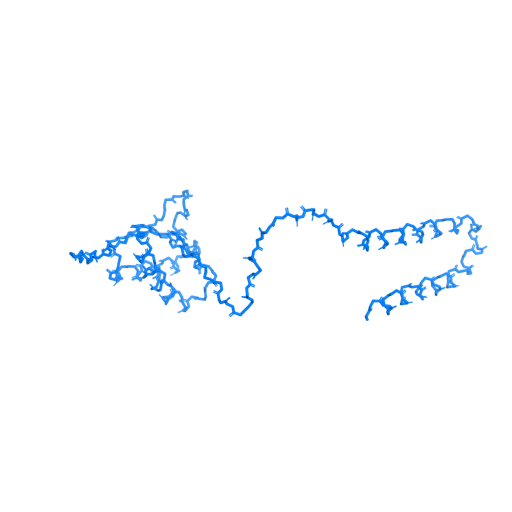 1 85 ? 7.477 -0.779 -4.739 1.00 89.12 85 SER A N 1
ATOM 634 C CA . SER A 1 85 ? 8.738 -0.247 -4.225 1.00 89.12 85 SER A CA 1
ATOM 635 C C . SER A 1 85 ? 9.392 -1.206 -3.233 1.00 89.12 85 SER A C 1
ATOM 637 O O . SER A 1 85 ? 10.547 -1.015 -2.856 1.00 89.12 85 SER A O 1
ATOM 639 N N . PHE A 1 86 ? 8.676 -2.259 -2.829 1.00 93.75 86 PHE A N 1
ATOM 640 C CA . PHE A 1 86 ? 9.126 -3.200 -1.817 1.00 93.75 86 PHE A CA 1
ATOM 641 C C . PHE A 1 86 ? 9.555 -4.533 -2.441 1.00 93.75 86 PHE A C 1
ATOM 643 O O . PHE A 1 86 ? 8.892 -5.057 -3.345 1.00 93.75 86 PHE A O 1
ATOM 650 N N . PRO A 1 87 ? 10.644 -5.148 -1.949 1.00 94.25 87 PRO A N 1
ATOM 651 C CA . PRO A 1 87 ? 10.999 -6.503 -2.338 1.00 94.25 87 PRO A CA 1
ATOM 652 C C . PRO A 1 87 ? 9.862 -7.488 -2.007 1.00 94.25 87 PRO A C 1
ATOM 654 O O . PRO A 1 87 ? 9.300 -7.430 -0.916 1.00 94.25 87 PRO A O 1
ATOM 657 N N . PRO A 1 88 ? 9.550 -8.475 -2.872 1.00 91.38 88 PRO A N 1
ATOM 658 C CA . PRO A 1 88 ? 8.413 -9.382 -2.659 1.00 91.38 88 PRO A CA 1
ATOM 659 C C . PRO A 1 88 ? 8.418 -10.162 -1.336 1.00 91.38 88 PRO A C 1
ATOM 661 O O . PRO A 1 88 ? 7.362 -10.583 -0.860 1.00 91.38 88 PRO A O 1
ATOM 664 N N . ARG A 1 89 ? 9.607 -10.401 -0.773 1.00 95.12 89 ARG A N 1
ATOM 665 C CA . ARG A 1 89 ? 9.789 -11.062 0.526 1.00 95.12 89 ARG A CA 1
ATOM 666 C C . ARG A 1 89 ? 9.381 -10.185 1.713 1.00 95.12 89 ARG A C 1
ATOM 668 O O . ARG A 1 89 ? 8.968 -10.752 2.710 1.00 95.12 89 ARG A O 1
ATOM 675 N N . ASP A 1 90 ? 9.433 -8.865 1.555 1.00 96.81 90 ASP A N 1
ATOM 676 C CA . ASP A 1 90 ? 9.169 -7.887 2.614 1.00 96.81 90 ASP A CA 1
ATOM 677 C C . ASP A 1 90 ? 7.696 -7.424 2.575 1.00 96.81 90 ASP A C 1
ATOM 679 O O . ASP A 1 90 ? 7.178 -6.894 3.549 1.00 96.81 90 ASP A O 1
ATOM 683 N N . VAL A 1 91 ? 6.985 -7.675 1.464 1.00 96.50 91 VAL A N 1
ATOM 684 C CA . VAL A 1 91 ? 5.556 -7.341 1.293 1.00 96.50 91 VAL A CA 1
ATOM 685 C C . VAL A 1 91 ? 4.669 -7.811 2.456 1.00 96.50 91 VAL A C 1
ATOM 687 O O . VAL A 1 91 ? 3.819 -7.023 2.854 1.00 96.50 91 VAL A O 1
ATOM 690 N N . PRO A 1 92 ? 4.798 -9.036 3.008 1.00 97.31 92 PRO A N 1
ATOM 691 C CA . PRO A 1 92 ? 3.981 -9.449 4.149 1.00 97.31 92 PRO A CA 1
ATOM 692 C C . PRO A 1 92 ? 4.101 -8.504 5.346 1.00 97.31 92 PRO A C 1
ATOM 694 O O . PRO A 1 92 ? 3.079 -8.035 5.836 1.00 97.31 92 PRO A O 1
ATOM 697 N N . ASP A 1 93 ? 5.330 -8.176 5.740 1.00 97.81 93 ASP A N 1
ATOM 698 C CA . ASP A 1 93 ? 5.607 -7.336 6.908 1.00 97.81 93 ASP A CA 1
ATOM 699 C C . ASP A 1 93 ? 5.185 -5.879 6.653 1.00 97.81 93 ASP A C 1
ATOM 701 O O . ASP A 1 93 ? 4.635 -5.216 7.527 1.00 97.81 93 ASP A O 1
ATOM 705 N N . VAL A 1 94 ? 5.378 -5.389 5.423 1.00 97.31 94 VAL A N 1
ATOM 706 C CA . VAL A 1 94 ? 4.935 -4.048 5.004 1.00 97.31 94 VAL A CA 1
ATOM 707 C C . VAL A 1 94 ? 3.414 -3.927 5.045 1.00 97.31 94 VAL A C 1
ATOM 709 O O . VAL A 1 94 ? 2.894 -2.912 5.501 1.00 97.31 94 VAL A O 1
ATOM 712 N N . VAL A 1 95 ? 2.694 -4.942 4.558 1.00 97.94 95 VAL A N 1
ATOM 713 C CA . VAL A 1 95 ? 1.226 -4.951 4.564 1.00 97.94 95 VAL A CA 1
ATOM 714 C C . VAL A 1 95 ? 0.695 -4.981 5.993 1.00 97.94 95 VAL A C 1
ATOM 716 O O . VAL A 1 95 ? -0.224 -4.229 6.292 1.00 97.94 95 VAL A O 1
ATOM 719 N N . ASP A 1 96 ? 1.276 -5.807 6.861 1.00 97.69 96 ASP A N 1
ATOM 720 C CA . ASP A 1 96 ? 0.900 -5.908 8.275 1.00 97.69 96 ASP A CA 1
ATOM 721 C C . ASP A 1 96 ? 1.039 -4.548 8.982 1.00 97.69 96 ASP A C 1
ATOM 723 O O . ASP A 1 96 ? 0.044 -3.969 9.422 1.00 97.69 96 ASP A O 1
ATOM 727 N N . ALA A 1 97 ? 2.238 -3.957 8.938 1.00 96.75 97 ALA A N 1
ATOM 728 C CA . ALA A 1 97 ? 2.517 -2.658 9.553 1.00 96.75 97 ALA A CA 1
ATOM 729 C C . ALA A 1 97 ? 1.649 -1.524 8.977 1.00 96.75 97 ALA A C 1
ATOM 731 O O . ALA A 1 97 ? 1.175 -0.654 9.708 1.00 96.75 97 ALA A O 1
ATOM 732 N N . TYR A 1 98 ? 1.409 -1.531 7.663 1.00 97.56 98 TYR A N 1
ATOM 733 C CA . TYR A 1 98 ? 0.546 -0.543 7.020 1.00 97.56 98 TYR A CA 1
ATOM 734 C C . TYR A 1 98 ? -0.907 -0.643 7.501 1.00 97.56 98 TYR A C 1
ATOM 736 O O . TYR A 1 98 ? -1.541 0.382 7.738 1.00 97.56 98 TYR A O 1
ATOM 744 N N . LEU A 1 99 ? -1.449 -1.856 7.652 1.00 97.69 99 LEU A N 1
ATOM 745 C CA . LEU A 1 99 ? -2.831 -2.053 8.095 1.00 97.69 99 LEU A CA 1
ATOM 746 C C . LEU A 1 99 ? -3.027 -1.645 9.558 1.00 97.69 99 LEU A C 1
ATOM 748 O O . LEU A 1 99 ? -4.074 -1.089 9.891 1.00 97.69 99 LEU A O 1
ATOM 752 N N . GLU A 1 100 ? -2.039 -1.893 10.418 1.00 96.31 100 GLU A N 1
ATOM 753 C CA . GLU A 1 100 ? -2.054 -1.430 11.809 1.00 96.31 100 GLU A CA 1
ATOM 754 C C . GLU A 1 100 ? -2.118 0.098 11.891 1.00 96.31 100 GLU A C 1
ATOM 756 O O . GLU A 1 100 ? -3.029 0.648 12.516 1.00 96.31 100 GLU A O 1
ATOM 761 N N . GLU A 1 101 ? -1.212 0.780 11.190 1.00 95.44 101 GLU A N 1
ATOM 762 C CA . GLU A 1 101 ? -1.160 2.243 11.150 1.00 95.44 101 GLU A CA 1
ATOM 763 C C . GLU A 1 101 ? -2.405 2.836 10.471 1.00 95.44 101 GLU A C 1
ATOM 765 O O . GLU A 1 101 ? -2.936 3.863 10.893 1.00 95.44 101 GLU A O 1
ATOM 770 N N . ALA A 1 102 ? -2.948 2.167 9.452 1.00 96.25 102 ALA A N 1
ATOM 771 C CA . ALA A 1 102 ? -4.174 2.612 8.807 1.00 96.25 102 ALA A CA 1
ATOM 772 C C . ALA A 1 102 ? -5.387 2.554 9.751 1.00 96.25 102 ALA A C 1
ATOM 774 O O . ALA A 1 102 ? -6.198 3.485 9.784 1.00 96.25 102 ALA A O 1
ATOM 775 N N . VAL A 1 103 ? -5.494 1.492 10.558 1.00 95.69 103 VAL A N 1
ATOM 776 C CA . VAL A 1 103 ? -6.499 1.406 11.627 1.00 95.69 103 VAL A CA 1
ATOM 777 C C . VAL A 1 103 ? -6.238 2.454 12.708 1.00 95.69 103 VAL A C 1
ATOM 779 O O . VAL A 1 103 ? -7.193 3.015 13.246 1.00 95.69 103 VAL A O 1
ATOM 782 N N . GLU A 1 104 ? -4.974 2.758 13.015 1.00 93.69 104 GLU A N 1
ATOM 783 C CA . GLU A 1 104 ? -4.604 3.819 13.957 1.00 93.69 104 GLU A CA 1
ATOM 784 C C . GLU A 1 104 ? -5.098 5.192 13.551 1.00 93.69 104 GLU A C 1
ATOM 786 O O . GLU A 1 104 ? -5.662 5.919 14.371 1.00 93.69 104 GLU A O 1
ATOM 791 N N . LYS A 1 105 ? -4.978 5.488 12.264 1.00 92.81 105 LYS A N 1
ATOM 792 C CA . LYS A 1 105 ? -5.486 6.713 11.659 1.00 92.81 105 LYS A CA 1
ATOM 793 C C . LYS A 1 105 ? -6.999 6.721 11.453 1.00 92.81 105 LYS A C 1
ATOM 795 O O . LYS A 1 105 ? -7.554 7.743 11.058 1.00 92.81 105 LYS A O 1
ATOM 800 N N . GLY A 1 106 ? -7.679 5.611 11.734 1.00 94.00 106 GLY A N 1
ATOM 801 C CA . GLY A 1 106 ? -9.128 5.503 11.606 1.00 94.00 106 GLY A CA 1
ATOM 802 C C . GLY A 1 106 ? -9.614 5.366 10.164 1.00 94.00 106 GLY A C 1
ATOM 803 O O . GLY A 1 106 ? -10.782 5.651 9.895 1.00 94.00 106 GLY A O 1
ATOM 804 N N . PHE A 1 107 ? -8.762 4.923 9.235 1.00 96.50 107 PHE A N 1
ATOM 805 C CA . PHE A 1 107 ? -9.224 4.587 7.893 1.00 96.50 107 PHE A CA 1
ATOM 806 C C . PHE A 1 107 ? -10.195 3.401 7.955 1.00 96.50 107 PHE A C 1
ATOM 808 O O . PHE A 1 107 ? -9.957 2.403 8.635 1.00 96.50 107 PHE A O 1
ATOM 815 N N . SER A 1 108 ? -11.310 3.510 7.235 1.00 97.00 108 SER A N 1
ATOM 816 C CA . SER A 1 108 ? -12.289 2.427 7.070 1.00 97.00 108 SER A CA 1
ATOM 817 C C . SER A 1 108 ? -12.030 1.592 5.814 1.00 97.00 108 SER A C 1
ATOM 819 O O . SER A 1 108 ? -12.447 0.436 5.736 1.00 97.00 108 SER A O 1
ATOM 821 N N . GLU A 1 109 ? -11.328 2.164 4.840 1.00 97.81 109 GLU A N 1
ATOM 822 C CA . GLU A 1 109 ? -10.951 1.556 3.570 1.00 97.81 109 GLU A CA 1
ATOM 823 C C . GLU A 1 109 ? -9.528 1.995 3.222 1.00 97.81 109 GLU A C 1
ATOM 825 O O . GLU A 1 109 ? -9.186 3.165 3.387 1.00 97.81 109 GLU A O 1
ATOM 830 N N . VAL A 1 110 ? -8.722 1.064 2.712 1.00 98.50 110 VAL A N 1
ATOM 831 C CA . VAL A 1 110 ? -7.399 1.353 2.149 1.00 98.50 110 VAL A CA 1
ATOM 832 C C . VAL A 1 110 ? -7.182 0.634 0.826 1.00 98.50 110 VAL A C 1
ATOM 834 O O . VAL A 1 110 ? -7.820 -0.380 0.529 1.00 98.50 110 VAL A O 1
ATOM 837 N N . ARG A 1 111 ? -6.241 1.134 0.024 1.00 98.56 111 ARG A N 1
ATOM 838 C CA . ARG A 1 111 ? -5.883 0.554 -1.274 1.00 98.56 111 ARG A CA 1
ATOM 839 C C . ARG A 1 111 ? -4.423 0.114 -1.320 1.00 98.56 111 ARG A C 1
ATOM 841 O O . ARG A 1 111 ? -3.511 0.922 -1.189 1.00 98.56 111 ARG A O 1
ATOM 848 N N . LEU A 1 112 ? -4.211 -1.163 -1.620 1.00 98.50 112 LEU A N 1
ATOM 849 C CA . LEU A 1 112 ? -2.898 -1.781 -1.757 1.00 98.50 112 LEU A CA 1
ATOM 850 C C . LEU A 1 112 ? -2.576 -1.970 -3.242 1.00 98.50 112 LEU A C 1
ATOM 852 O O . LEU A 1 112 ? -3.167 -2.822 -3.911 1.00 98.50 112 LEU A O 1
ATOM 856 N N . ILE A 1 113 ? -1.659 -1.165 -3.771 1.00 98.31 113 ILE A N 1
ATOM 857 C CA . ILE A 1 113 ? -1.277 -1.167 -5.186 1.00 98.31 113 ILE A CA 1
ATOM 858 C C . ILE A 1 113 ? -0.123 -2.154 -5.359 1.00 98.31 113 ILE A C 1
ATOM 860 O O . ILE A 1 113 ? 0.973 -1.917 -4.880 1.00 98.31 113 ILE A O 1
ATOM 864 N N . HIS A 1 114 ? -0.361 -3.282 -6.025 1.00 97.00 114 HIS A N 1
ATOM 865 C CA . HIS A 1 114 ? 0.635 -4.355 -6.206 1.00 97.00 114 HIS A CA 1
ATOM 866 C C . HIS A 1 114 ? 1.038 -4.563 -7.675 1.00 97.00 114 HIS A C 1
ATOM 868 O O . HIS A 1 114 ? 1.742 -5.509 -8.037 1.00 97.00 114 HIS A O 1
ATOM 874 N N . GLY A 1 115 ? 0.544 -3.695 -8.558 1.00 94.94 115 GLY A N 1
ATOM 875 C CA . GLY A 1 115 ? 0.709 -3.820 -9.997 1.00 94.94 115 GLY A CA 1
ATOM 876 C C . GLY A 1 115 ? -0.098 -4.979 -10.591 1.00 94.94 115 GLY A C 1
ATOM 877 O O . GLY A 1 115 ? -0.623 -5.852 -9.899 1.00 94.94 115 GLY A O 1
ATOM 878 N N . ARG A 1 116 ? -0.218 -4.969 -11.923 1.00 93.31 116 ARG A N 1
ATOM 879 C CA . ARG A 1 116 ? -0.972 -5.985 -12.678 1.00 93.31 116 ARG A CA 1
ATOM 880 C C . ARG A 1 116 ? -0.184 -7.293 -12.803 1.00 93.31 116 ARG A C 1
ATOM 882 O O . ARG A 1 116 ? -0.639 -8.346 -12.370 1.00 93.31 116 ARG A O 1
ATOM 889 N N . GLY A 1 117 ? 1.037 -7.213 -13.340 1.00 90.12 117 GLY A N 1
ATOM 890 C CA . GLY A 1 117 ? 1.917 -8.371 -13.531 1.00 90.12 117 GLY A CA 1
ATOM 891 C C . GLY A 1 117 ? 1.198 -9.578 -14.151 1.00 90.12 117 GLY A C 1
ATOM 892 O O . GLY A 1 117 ? 0.310 -9.423 -14.982 1.00 90.12 117 GLY A O 1
ATOM 893 N N . ILE A 1 118 ? 1.580 -10.780 -13.717 1.00 94.75 118 ILE A N 1
ATOM 894 C CA . ILE A 1 118 ? 0.872 -12.042 -14.007 1.00 94.75 118 ILE A CA 1
ATOM 895 C C . ILE A 1 118 ? -0.047 -12.484 -12.848 1.00 94.75 118 ILE A C 1
ATOM 897 O O . ILE A 1 118 ? -0.490 -13.624 -12.827 1.00 94.75 118 ILE A O 1
ATOM 901 N N . GLY A 1 119 ? -0.287 -11.620 -11.853 1.00 94.81 119 GLY A N 1
ATOM 902 C CA . GLY A 1 119 ? -1.155 -11.911 -10.699 1.00 94.81 119 GLY A CA 1
ATOM 903 C C . GLY A 1 119 ? -0.477 -12.462 -9.435 1.00 94.81 119 GLY A C 1
ATOM 904 O O . GLY A 1 119 ? -1.102 -12.485 -8.385 1.00 94.81 119 GLY A O 1
ATOM 905 N N . VAL A 1 120 ? 0.814 -12.816 -9.456 1.00 95.38 120 VAL A N 1
ATOM 906 C CA . VAL A 1 120 ? 1.489 -13.407 -8.273 1.00 95.38 120 VAL A CA 1
ATOM 907 C C . VAL A 1 120 ? 1.442 -12.501 -7.033 1.00 95.38 120 VAL A C 1
ATOM 909 O O . VAL A 1 120 ? 1.180 -12.978 -5.928 1.00 95.38 120 VAL A O 1
ATOM 912 N N . GLN A 1 121 ? 1.705 -11.195 -7.186 1.00 95.06 121 GLN A N 1
ATOM 913 C CA . GLN A 1 121 ? 1.677 -10.270 -6.046 1.00 95.06 121 GLN A CA 1
ATOM 914 C C . GLN A 1 121 ? 0.240 -9.979 -5.591 1.00 95.06 121 GLN A C 1
ATOM 916 O O . GLN A 1 121 ? -0.001 -9.938 -4.389 1.00 95.06 121 GLN A O 1
ATOM 921 N N . ARG A 1 122 ? -0.717 -9.898 -6.527 1.00 97.25 122 ARG A N 1
ATOM 922 C CA . ARG A 1 122 ? -2.156 -9.822 -6.232 1.00 97.25 122 ARG A CA 1
ATOM 923 C C . ARG A 1 122 ? -2.595 -10.981 -5.341 1.00 97.25 122 ARG A C 1
ATOM 925 O O . ARG A 1 122 ? -3.137 -10.753 -4.265 1.00 97.25 122 ARG A O 1
ATOM 932 N N . ASP A 1 123 ? -2.302 -12.213 -5.750 1.00 97.50 123 ASP A N 1
ATOM 933 C CA . ASP A 1 123 ? -2.699 -13.407 -5.003 1.00 97.50 123 ASP A CA 1
ATOM 934 C C . ASP A 1 123 ? -2.035 -13.443 -3.626 1.00 97.50 123 ASP A C 1
ATOM 936 O O . ASP A 1 123 ? -2.667 -13.810 -2.638 1.00 97.50 123 ASP A O 1
ATOM 940 N N . ARG A 1 124 ? -0.766 -13.028 -3.523 1.00 96.44 124 ARG A N 1
ATOM 941 C CA . ARG A 1 124 ? -0.072 -12.897 -2.233 1.00 96.44 124 ARG A CA 1
ATOM 942 C C . ARG A 1 124 ? -0.773 -11.892 -1.318 1.00 96.44 124 ARG A C 1
ATOM 944 O O . ARG A 1 124 ? -1.049 -12.237 -0.173 1.00 96.44 124 ARG A O 1
ATOM 951 N N . VAL A 1 125 ? -1.065 -10.689 -1.813 1.00 98.06 125 VAL A N 1
ATOM 952 C CA . VAL A 1 125 ? -1.742 -9.632 -1.047 1.00 98.06 125 VAL A CA 1
ATOM 953 C C . VAL A 1 125 ? -3.125 -10.098 -0.599 1.00 98.06 125 VAL A C 1
ATOM 955 O O . VAL A 1 125 ? -3.424 -10.056 0.588 1.00 98.06 125 VAL A O 1
ATOM 958 N N . GLN A 1 126 ? -3.939 -10.644 -1.500 1.00 98.44 126 GLN A N 1
ATOM 959 C CA . GLN A 1 126 ? -5.280 -11.132 -1.160 1.00 98.44 126 GLN A CA 1
ATOM 960 C C . GLN A 1 126 ? -5.251 -12.289 -0.153 1.00 98.44 126 GLN A C 1
ATOM 962 O O . GLN A 1 126 ? -6.073 -12.339 0.759 1.00 98.44 126 GLN A O 1
ATOM 967 N N . ASN A 1 127 ? -4.265 -13.186 -0.248 1.00 98.25 127 ASN A N 1
ATOM 968 C CA . ASN A 1 127 ? -4.061 -14.245 0.739 1.00 98.25 127 ASN A CA 1
ATOM 969 C C . ASN A 1 127 ? -3.692 -13.713 2.131 1.00 98.25 127 ASN A C 1
ATOM 971 O O . ASN A 1 127 ? -4.108 -14.304 3.128 1.00 98.25 127 ASN A O 1
ATOM 975 N N . LEU A 1 128 ? -2.895 -12.642 2.210 1.00 98.12 128 LEU A N 1
ATOM 976 C CA . LEU A 1 128 ? -2.584 -11.969 3.474 1.00 98.12 128 LEU A CA 1
ATOM 977 C C . LEU A 1 128 ? -3.852 -11.341 4.060 1.00 98.12 128 LEU A C 1
ATOM 979 O O . LEU A 1 128 ? -4.222 -11.659 5.188 1.00 98.12 128 LEU A O 1
ATOM 983 N N . LEU A 1 129 ? -4.568 -10.548 3.259 1.00 98.62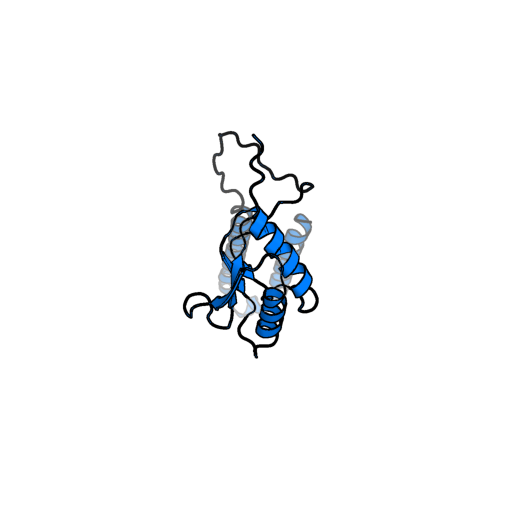 129 LEU A N 1
ATOM 984 C CA . LEU A 1 129 ? -5.795 -9.861 3.670 1.00 98.62 129 LEU A CA 1
ATOM 985 C C . LEU A 1 129 ? -6.878 -10.834 4.154 1.00 98.62 129 LEU A C 1
ATOM 987 O O . LEU A 1 129 ? -7.514 -10.581 5.171 1.00 98.62 129 LEU A O 1
ATOM 991 N N . ALA A 1 130 ? -7.043 -11.983 3.491 1.00 98.56 130 ALA A N 1
ATOM 992 C CA . ALA A 1 130 ? -8.014 -13.010 3.876 1.00 98.56 130 ALA A CA 1
ATOM 993 C C . ALA A 1 130 ? -7.792 -13.601 5.278 1.00 98.56 130 ALA A C 1
ATOM 995 O O . ALA A 1 130 ? -8.721 -14.159 5.860 1.00 98.56 130 ALA A O 1
ATOM 996 N N . ARG A 1 131 ? -6.569 -13.514 5.811 1.00 97.81 131 ARG A N 1
ATOM 997 C CA . ARG A 1 131 ? -6.204 -14.035 7.136 1.00 97.81 131 ARG A CA 1
ATOM 998 C C . ARG A 1 131 ? -5.988 -12.929 8.169 1.00 97.81 131 ARG A C 1
ATOM 1000 O O . ARG A 1 131 ? -5.795 -13.237 9.342 1.00 97.81 131 ARG A O 1
ATOM 1007 N N . HIS A 1 132 ? -6.010 -11.667 7.747 1.00 98.12 132 HIS A N 1
ATOM 1008 C CA . HIS A 1 132 ? -5.642 -10.539 8.588 1.00 98.12 132 HIS A CA 1
ATOM 1009 C C . HIS A 1 132 ? -6.773 -10.168 9.555 1.00 98.12 132 HIS A C 1
ATOM 1011 O O . HIS A 1 132 ? -7.911 -9.929 9.150 1.00 98.12 132 HIS A O 1
ATOM 1017 N N . SER A 1 133 ? -6.467 -10.079 10.850 1.00 97.12 133 SER A N 1
ATOM 1018 C CA . SER A 1 133 ? -7.466 -9.839 11.901 1.00 97.12 133 SER A CA 1
ATOM 1019 C C . SER A 1 133 ? -8.145 -8.470 11.779 1.00 97.12 133 SER A C 1
ATOM 1021 O O . SER A 1 133 ? -9.331 -8.363 12.096 1.00 97.12 133 SER A O 1
ATOM 1023 N N . LEU A 1 134 ? -7.431 -7.457 11.275 1.00 97.62 134 LEU A N 1
ATOM 1024 C CA . LEU A 1 134 ? -7.935 -6.090 11.077 1.00 97.62 134 LEU A CA 1
ATOM 1025 C C . LEU A 1 134 ? -8.793 -5.903 9.817 1.00 97.62 134 LEU A C 1
ATOM 1027 O O . LEU A 1 134 ? -9.432 -4.866 9.674 1.00 97.62 134 LEU A O 1
ATOM 1031 N N . VAL A 1 135 ? -8.844 -6.884 8.913 1.00 98.44 135 VAL A N 1
ATOM 1032 C CA . VAL A 1 135 ? -9.578 -6.769 7.644 1.00 98.44 135 VAL A CA 1
ATOM 1033 C C . VAL A 1 135 ? -10.954 -7.421 7.783 1.00 98.44 135 VAL A C 1
ATOM 1035 O O . VAL A 1 135 ? -11.094 -8.516 8.331 1.00 98.44 135 VAL A O 1
ATOM 1038 N N . SER A 1 136 ? -11.999 -6.730 7.329 1.00 98.00 136 SER A N 1
ATOM 1039 C CA . SER A 1 136 ? -13.382 -7.231 7.307 1.00 98.00 136 SER A CA 1
ATOM 1040 C C . SER A 1 136 ? -13.793 -7.786 5.940 1.00 98.00 136 SER A C 1
ATOM 1042 O O . SER A 1 136 ? -14.640 -8.674 5.868 1.00 98.00 136 SER A O 1
ATOM 1044 N N . GLY A 1 137 ? -13.159 -7.316 4.865 1.00 98.50 137 GLY A N 1
ATOM 1045 C CA . GLY A 1 137 ? -13.359 -7.792 3.501 1.00 98.50 137 GLY A CA 1
ATOM 1046 C C . GLY A 1 137 ? -12.409 -7.097 2.529 1.00 98.50 137 GLY A C 1
ATOM 1047 O O . GLY A 1 137 ? -11.761 -6.117 2.888 1.00 98.50 137 GLY A O 1
ATOM 1048 N N . PHE A 1 138 ? -12.310 -7.603 1.303 1.00 98.75 138 PHE A N 1
ATOM 1049 C CA . PHE A 1 138 ? -11.496 -6.993 0.253 1.00 98.75 138 PHE A CA 1
ATOM 1050 C C . PHE A 1 138 ? -12.004 -7.382 -1.138 1.00 98.75 138 PHE A C 1
ATOM 1052 O O . PHE A 1 138 ? -12.690 -8.394 -1.299 1.00 98.75 138 PHE A O 1
ATOM 1059 N N . HIS A 1 139 ? -11.649 -6.590 -2.146 1.00 98.50 139 HIS A N 1
ATOM 1060 C CA . HIS A 1 139 ? -11.906 -6.887 -3.555 1.00 98.50 139 HIS A CA 1
ATOM 1061 C C . HIS A 1 139 ? -10.868 -6.209 -4.461 1.00 98.50 139 HIS A C 1
ATOM 1063 O O . HIS A 1 139 ? -10.147 -5.306 -4.036 1.00 98.50 139 HIS A O 1
ATOM 1069 N N . ASP A 1 140 ? -10.793 -6.626 -5.727 1.00 98.31 140 ASP A N 1
ATOM 1070 C CA . ASP A 1 140 ? -10.008 -5.899 -6.731 1.00 98.31 140 ASP A CA 1
ATOM 1071 C C . ASP A 1 140 ? -10.532 -4.462 -6.861 1.00 98.31 140 ASP A C 1
ATOM 1073 O O . ASP A 1 140 ? -11.745 -4.243 -6.895 1.00 98.31 140 ASP A O 1
ATOM 1077 N N . ALA A 1 141 ? -9.640 -3.478 -6.948 1.00 98.19 141 ALA A N 1
ATOM 1078 C CA . ALA A 1 141 ? -10.037 -2.084 -7.105 1.00 98.19 141 ALA A CA 1
ATOM 1079 C C . ALA A 1 141 ? -10.892 -1.888 -8.374 1.00 98.19 141 ALA A C 1
ATOM 1081 O O . ALA A 1 141 ? -10.745 -2.637 -9.347 1.00 98.19 141 ALA A O 1
ATOM 1082 N N . PRO A 1 142 ? -11.771 -0.871 -8.420 1.00 97.19 142 PRO A N 1
ATOM 1083 C CA . PRO A 1 142 ? -12.504 -0.567 -9.641 1.00 97.19 142 PRO A CA 1
ATOM 1084 C C . PRO A 1 142 ? -11.537 -0.131 -10.767 1.00 97.19 142 PRO A C 1
ATOM 1086 O O . PRO A 1 142 ? -10.402 0.280 -10.487 1.00 97.19 142 PRO A O 1
ATOM 1089 N N . PRO A 1 143 ? -11.933 -0.250 -12.052 1.00 96.06 143 PRO A N 1
ATOM 1090 C CA . PRO A 1 143 ? -11.030 -0.035 -13.188 1.00 96.06 143 PRO A CA 1
ATOM 1091 C C . PRO A 1 143 ? -10.322 1.329 -13.200 1.00 96.06 143 PRO A C 1
ATOM 1093 O O . PRO A 1 143 ? -9.166 1.418 -13.606 1.00 96.06 143 PRO A O 1
ATOM 1096 N N . ASP A 1 144 ? -10.993 2.370 -12.719 1.00 96.56 144 ASP A N 1
ATOM 1097 C CA . ASP A 1 144 ? -10.504 3.746 -12.588 1.00 96.56 144 ASP A CA 1
ATOM 1098 C C . ASP A 1 144 ? -9.526 3.946 -11.416 1.00 96.56 144 ASP A C 1
ATOM 1100 O O . ASP A 1 144 ? -8.716 4.870 -11.443 1.00 96.56 144 ASP A O 1
ATOM 1104 N N . ARG A 1 145 ? -9.534 3.056 -10.413 1.00 94.50 145 ARG A N 1
ATOM 1105 C CA . ARG A 1 145 ? -8.622 3.088 -9.251 1.00 94.50 145 ARG A CA 1
ATOM 1106 C C . ARG A 1 145 ? -7.508 2.041 -9.300 1.00 94.50 145 ARG A C 1
ATOM 1108 O O . ARG A 1 145 ? -6.813 1.870 -8.298 1.00 94.50 145 ARG A O 1
ATOM 1115 N N . GLY A 1 146 ? -7.313 1.377 -10.441 1.00 94.56 146 GLY A N 1
ATOM 1116 C CA . GLY A 1 146 ? -6.217 0.427 -10.672 1.00 94.56 146 GLY A CA 1
ATOM 1117 C C . GLY A 1 146 ? -6.654 -0.971 -11.115 1.00 94.56 146 GLY A C 1
ATOM 1118 O O . GLY A 1 146 ? -5.801 -1.765 -11.524 1.00 94.56 146 GLY A O 1
ATOM 1119 N N . GLY A 1 147 ? -7.957 -1.274 -11.093 1.00 96.69 147 GLY A N 1
ATOM 1120 C CA . GLY A 1 147 ? -8.473 -2.590 -11.469 1.00 96.69 147 GLY A CA 1
ATOM 1121 C C . GLY A 1 147 ? -7.840 -3.712 -10.639 1.00 96.69 147 GLY A C 1
ATOM 1122 O O . GLY A 1 147 ? -7.400 -3.514 -9.512 1.00 96.69 147 GLY A O 1
ATOM 1123 N N . TRP A 1 148 ? -7.642 -4.866 -11.272 1.00 95.81 148 TRP A N 1
ATOM 1124 C CA . TRP A 1 148 ? -6.886 -5.997 -10.717 1.00 95.81 148 TRP A CA 1
ATOM 1125 C C . TRP A 1 148 ? -5.398 -5.715 -10.420 1.00 95.81 148 TRP A C 1
ATOM 1127 O O . TRP A 1 148 ? -4.685 -6.611 -9.981 1.00 95.81 148 TRP A O 1
ATOM 1137 N N . GLY A 1 149 ? -4.896 -4.505 -10.695 1.00 97.50 149 GLY A N 1
ATOM 1138 C CA . GLY A 1 149 ? -3.559 -4.068 -10.289 1.00 97.50 149 GLY A CA 1
ATOM 1139 C C . GLY A 1 149 ? -3.487 -3.524 -8.859 1.00 97.50 149 GLY A C 1
ATOM 1140 O O . GLY A 1 149 ? -2.395 -3.208 -8.389 1.00 97.50 149 GLY A O 1
ATOM 1141 N N . ALA A 1 150 ? -4.628 -3.394 -8.185 1.00 98.44 150 ALA A N 1
ATOM 1142 C CA . ALA A 1 150 ? -4.718 -2.980 -6.796 1.00 98.44 150 ALA A CA 1
ATOM 1143 C C . ALA A 1 150 ? -5.852 -3.732 -6.088 1.00 98.44 150 ALA A C 1
ATOM 1145 O O . ALA A 1 150 ? -6.845 -4.110 -6.707 1.00 98.44 150 ALA A O 1
ATOM 1146 N N . THR A 1 151 ? -5.722 -3.907 -4.779 1.00 98.69 151 THR A N 1
ATOM 1147 C CA . THR A 1 151 ? -6.765 -4.486 -3.928 1.00 98.69 151 THR A CA 1
ATOM 1148 C C . THR A 1 151 ? -7.265 -3.419 -2.959 1.00 98.69 151 THR A C 1
ATOM 1150 O O . THR A 1 151 ? -6.465 -2.750 -2.308 1.00 98.69 151 THR A O 1
ATOM 1153 N N . VAL A 1 152 ? -8.582 -3.248 -2.874 1.00 98.69 152 VAL A N 1
ATOM 1154 C CA . VAL A 1 152 ? -9.246 -2.424 -1.857 1.00 98.69 152 VAL A CA 1
ATOM 1155 C C . VAL A 1 152 ? -9.572 -3.318 -0.667 1.00 98.69 152 VAL A C 1
ATOM 1157 O O . VAL A 1 152 ? -10.165 -4.383 -0.849 1.00 98.69 152 VAL A O 1
ATOM 1160 N N . ALA A 1 153 ? -9.171 -2.907 0.534 1.00 98.75 153 ALA A N 1
ATOM 1161 C CA . ALA A 1 153 ? -9.414 -3.629 1.776 1.00 98.75 153 ALA A CA 1
ATOM 1162 C C . ALA A 1 153 ? -10.244 -2.774 2.739 1.00 98.75 153 ALA A C 1
ATOM 1164 O O . ALA A 1 153 ? -9.918 -1.616 2.994 1.00 98.75 153 ALA A O 1
ATOM 1165 N N . TYR A 1 154 ? -11.295 -3.368 3.299 1.00 98.56 154 TYR A N 1
ATOM 1166 C CA . TYR A 1 154 ? -12.127 -2.766 4.332 1.00 98.56 154 TYR A CA 1
ATOM 1167 C C . TYR A 1 154 ? -11.579 -3.114 5.710 1.00 98.56 154 TYR A C 1
ATOM 1169 O O . TYR A 1 154 ? -11.375 -4.289 6.035 1.00 98.56 154 TYR A O 1
ATOM 1177 N N . LEU A 1 155 ? -11.372 -2.096 6.534 1.00 98.31 155 LEU A N 1
ATOM 1178 C CA . LEU A 1 155 ? -10.784 -2.225 7.860 1.00 98.31 155 LEU A CA 1
ATOM 1179 C C . LEU A 1 155 ? -11.870 -2.323 8.929 1.00 98.31 155 LEU A C 1
ATOM 1181 O O . LEU A 1 155 ? -12.962 -1.766 8.807 1.00 98.31 155 LEU A O 1
ATOM 1185 N N . LYS A 1 156 ? -11.585 -3.078 9.987 1.00 96.81 156 LYS A N 1
ATOM 1186 C CA . LYS A 1 156 ? -12.435 -3.114 11.176 1.00 96.81 156 LYS A CA 1
ATOM 1187 C C . LYS A 1 156 ? -12.186 -1.844 11.989 1.00 96.81 156 LYS A C 1
ATOM 1189 O O . LYS A 1 156 ? -11.024 -1.488 12.187 1.00 96.81 156 LYS A O 1
ATOM 1194 N N . PRO A 1 157 ? -13.238 -1.188 12.506 1.00 88.38 157 PRO A N 1
ATOM 1195 C CA . PRO A 1 157 ? -13.062 -0.070 13.417 1.00 88.38 157 PRO A CA 1
ATOM 1196 C C . PRO A 1 157 ? -12.231 -0.505 14.620 1.00 88.38 157 PRO A C 1
ATOM 1198 O O . PRO A 1 157 ? -12.464 -1.580 15.185 1.00 88.38 157 PRO A O 1
ATOM 1201 N N . ARG A 1 158 ? -11.296 0.345 15.046 1.00 83.69 158 ARG A N 1
ATOM 1202 C CA . ARG A 1 158 ? -10.672 0.177 16.355 1.00 83.69 158 ARG A CA 1
ATOM 1203 C C . ARG A 1 158 ? -11.785 0.225 17.410 1.00 83.69 158 ARG A C 1
ATOM 1205 O O . ARG A 1 158 ? -12.595 1.154 17.361 1.00 83.69 158 ARG A O 1
ATOM 1212 N N . PRO A 1 159 ? -11.856 -0.731 18.354 1.00 68.44 159 PRO A N 1
ATOM 1213 C CA . PRO A 1 159 ? -12.751 -0.588 19.489 1.00 68.44 159 PRO A CA 1
ATOM 1214 C C . PRO A 1 159 ? -12.354 0.693 20.225 1.00 68.44 159 PRO A C 1
ATOM 1216 O O . PRO A 1 159 ? -11.272 0.787 20.803 1.00 68.44 159 PRO A O 1
ATOM 1219 N N . THR A 1 160 ? -13.196 1.718 20.136 1.00 69.31 160 THR A N 1
ATOM 1220 C CA . THR A 1 160 ? -13.047 2.926 20.941 1.00 69.31 160 THR A CA 1
ATOM 1221 C C . THR A 1 160 ? -13.210 2.512 22.392 1.00 69.31 160 THR A C 1
ATOM 1223 O O . THR A 1 160 ? -14.320 2.201 22.822 1.00 69.31 160 THR A O 1
ATOM 1226 N N . ASN A 1 161 ? -12.109 2.497 23.143 1.00 58.56 161 ASN A N 1
ATOM 1227 C CA . ASN A 1 161 ? -12.171 2.469 24.596 1.00 58.56 161 ASN A CA 1
ATOM 1228 C C . ASN A 1 161 ? -12.762 3.814 25.022 1.00 58.56 161 ASN A C 1
ATOM 1230 O O . ASN A 1 161 ? -12.043 4.802 25.158 1.00 58.56 161 ASN A O 1
ATOM 1234 N N . SER A 1 162 ? -14.086 3.873 25.145 1.00 50.03 162 SER A N 1
ATOM 1235 C CA . SER A 1 162 ? -14.792 4.976 25.783 1.00 50.03 162 SER A CA 1
ATOM 1236 C C . SER A 1 162 ? -14.420 4.959 27.263 1.00 50.03 162 SER A C 1
ATOM 1238 O O . SER A 1 162 ? -15.103 4.335 28.072 1.00 50.03 162 SER A O 1
ATOM 1240 N N . HIS A 1 163 ? -13.278 5.558 27.592 1.00 51.72 163 HIS A N 1
ATOM 1241 C CA . HIS A 1 163 ? -12.970 5.921 28.961 1.00 51.72 163 HIS A CA 1
ATOM 1242 C C . HIS A 1 163 ? -13.766 7.184 29.298 1.00 51.72 163 HIS A C 1
ATOM 1244 O O . HIS A 1 163 ? -13.620 8.222 28.655 1.00 51.72 163 HIS A O 1
ATOM 1250 N N . GLU A 1 164 ? -14.670 6.956 30.243 1.00 42.91 164 GLU A N 1
ATOM 1251 C CA . GLU A 1 164 ? -15.535 7.851 31.014 1.00 42.91 164 GLU A CA 1
ATOM 1252 C C . GLU A 1 164 ? -14.786 9.022 31.669 1.00 42.91 164 GLU A C 1
ATOM 1254 O O . GLU A 1 164 ? -13.621 8.820 32.092 1.00 42.91 164 GLU A O 1
#